Protein AF-A0A023E1F9-F1 (afdb_monomer_lite)

Organism: NCBI:txid1427503

Radius of gyration: 15.05 Å; chains: 1; bounding box: 33×36×38 Å

pLDDT: mean 86.37, std 12.39, range [47.62, 96.88]

Sequence (95 aa):
MGDDIAVCDFDDIGVPDGADKKWRGESTEKWLQKLLSEDKDACLLGQIVLGEILSCPSAKQIDKINFCLLDVSDFERIGRLKKRNTYGADQNMLN

Foldseek 3Di:
DDPFEAEEELCPVPDDPPRDPVNVLVSLLVVLVVCVVDPTHYDYDDDDDVVSNVPHPSNVVDPDDDDDDDDDDLVVVLVVCVVVVPPPSDPVVVD

Secondary structure (DSSP, 8-state):
--SSEEEEEGGGG-PPTT--HHHHHHHHHHHHHHHHHSSSEEEEESS--HHHHHHSGGGGG-S----------HHHHHHHHHHTT-TT-SGGGG-

Structure (mmCIF, N/CA/C/O backbone):
data_AF-A0A023E1F9-F1
#
_entry.id   AF-A0A023E1F9-F1
#
loop_
_atom_site.group_PDB
_atom_site.id
_atom_site.type_symbol
_atom_site.label_atom_id
_atom_site.label_alt_id
_atom_site.label_comp_id
_atom_site.label_asym_id
_atom_site.label_entity_id
_atom_site.label_seq_id
_atom_site.pdbx_PDB_ins_code
_atom_site.Cartn_x
_atom_site.Cartn_y
_atom_site.Cartn_z
_atom_site.occupancy
_atom_site.B_iso_or_equiv
_atom_site.auth_seq_id
_atom_site.auth_comp_id
_atom_site.auth_asym_id
_atom_site.auth_atom_id
_atom_site.pdbx_PDB_model_num
ATOM 1 N N . MET A 1 1 ? -13.607 -20.609 -0.319 1.00 47.62 1 MET A N 1
ATOM 2 C CA . MET A 1 1 ? -12.591 -19.677 0.213 1.00 47.62 1 MET A CA 1
ATOM 3 C C . MET A 1 1 ? -12.655 -18.430 -0.648 1.00 47.62 1 MET A C 1
ATOM 5 O O . MET A 1 1 ? -12.393 -18.570 -1.833 1.00 47.62 1 MET A O 1
ATOM 9 N N . GLY A 1 2 ? -13.004 -17.272 -0.075 1.00 52.12 2 GLY A N 1
ATOM 10 C CA . GLY A 1 2 ? -12.512 -15.989 -0.596 1.00 52.12 2 GLY A CA 1
ATOM 11 C C . GLY A 1 2 ? -13.489 -14.969 -1.194 1.00 52.12 2 GLY A C 1
ATOM 12 O O . GLY A 1 2 ? -13.029 -14.214 -2.036 1.00 52.12 2 GLY A O 1
ATOM 13 N N . ASP A 1 3 ? -14.758 -14.885 -0.779 1.00 57.66 3 ASP A N 1
ATOM 14 C CA . ASP A 1 3 ? -15.662 -13.8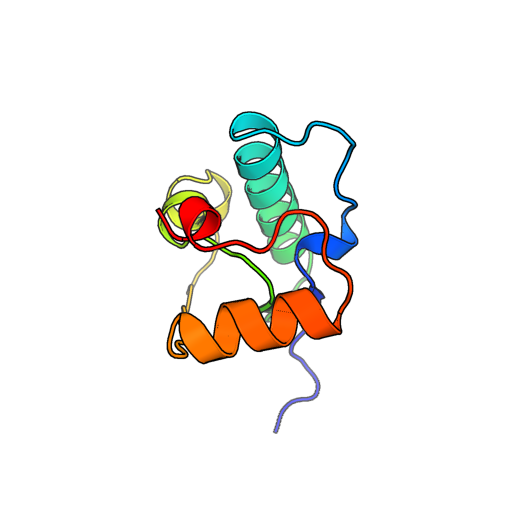15 -1.269 1.00 57.66 3 ASP A CA 1
ATOM 15 C C . ASP A 1 3 ? -15.611 -12.506 -0.448 1.00 57.66 3 ASP A C 1
ATOM 17 O O . ASP A 1 3 ? -16.311 -11.558 -0.785 1.00 57.66 3 ASP A O 1
ATOM 21 N N . ASP A 1 4 ? -14.781 -12.421 0.600 1.00 81.38 4 ASP A N 1
ATOM 22 C CA . ASP A 1 4 ? -14.854 -11.324 1.588 1.00 81.38 4 ASP A CA 1
ATOM 23 C C . ASP A 1 4 ? -13.579 -10.465 1.699 1.00 81.38 4 ASP A C 1
ATOM 25 O O . ASP A 1 4 ? -13.367 -9.773 2.689 1.00 81.38 4 ASP A O 1
ATOM 29 N N . ILE A 1 5 ? -12.696 -10.513 0.691 1.00 89.00 5 ILE A N 1
ATOM 30 C CA . ILE A 1 5 ? -11.502 -9.652 0.641 1.00 89.00 5 ILE A CA 1
ATOM 31 C C . ILE A 1 5 ? -11.695 -8.583 -0.430 1.00 89.00 5 ILE A C 1
ATOM 33 O O . ILE A 1 5 ? -11.818 -8.888 -1.618 1.00 89.00 5 ILE A O 1
ATOM 37 N N . ALA A 1 6 ? -11.667 -7.315 -0.026 1.00 91.31 6 ALA A N 1
ATOM 38 C CA . ALA A 1 6 ? -11.627 -6.195 -0.957 1.00 91.31 6 ALA A CA 1
ATOM 39 C C . ALA A 1 6 ? -10.280 -6.175 -1.688 1.00 91.31 6 ALA A C 1
ATOM 41 O O . ALA A 1 6 ? -9.236 -6.137 -1.045 1.00 91.31 6 ALA A O 1
ATOM 42 N N . VAL A 1 7 ? -10.277 -6.167 -3.019 1.00 92.88 7 VAL A N 1
ATOM 43 C CA . VAL A 1 7 ? -9.049 -5.975 -3.803 1.00 92.88 7 VAL A CA 1
ATOM 44 C C . VAL A 1 7 ? -9.056 -4.559 -4.359 1.00 92.88 7 VAL A C 1
ATOM 46 O O . VAL A 1 7 ? -10.016 -4.161 -5.018 1.00 92.88 7 VAL A O 1
ATOM 49 N N . CYS A 1 8 ? -8.009 -3.794 -4.070 1.00 92.69 8 CYS A N 1
ATOM 50 C CA . CYS A 1 8 ? -7.890 -2.390 -4.457 1.00 92.69 8 CYS A CA 1
ATOM 51 C C . CYS A 1 8 ? -6.563 -2.146 -5.175 1.00 92.69 8 CYS A C 1
ATOM 53 O O . CYS A 1 8 ? -5.538 -2.673 -4.741 1.00 92.69 8 CYS A O 1
ATOM 55 N N . ASP A 1 9 ? -6.562 -1.331 -6.229 1.00 92.12 9 ASP A N 1
ATOM 56 C CA . ASP A 1 9 ? -5.328 -0.813 -6.823 1.00 92.12 9 ASP A CA 1
ATOM 57 C C . ASP A 1 9 ? -4.981 0.518 -6.147 1.00 92.12 9 ASP A C 1
ATOM 59 O O . ASP A 1 9 ? -5.829 1.397 -6.025 1.00 92.12 9 ASP A O 1
ATOM 63 N N . PHE A 1 10 ? -3.742 0.682 -5.692 1.00 90.94 10 PHE A N 1
ATOM 64 C CA . PHE A 1 10 ? -3.259 1.906 -5.061 1.00 90.94 10 PHE A CA 1
ATOM 65 C C . PHE A 1 10 ? -3.476 3.130 -5.954 1.00 90.94 10 PHE A C 1
ATOM 67 O O . PHE A 1 10 ? -3.755 4.210 -5.434 1.00 90.94 10 PHE A O 1
ATOM 74 N N . ASP A 1 11 ? -3.401 2.972 -7.274 1.00 87.25 11 ASP A N 1
ATOM 75 C CA . ASP A 1 11 ? -3.570 4.075 -8.219 1.00 87.25 11 ASP A CA 1
ATOM 76 C C . ASP A 1 11 ? -5.052 4.470 -8.426 1.00 87.25 11 ASP A C 1
ATOM 78 O O . ASP A 1 11 ? -5.319 5.523 -9.012 1.00 87.25 11 ASP A O 1
ATOM 82 N N . ASP A 1 12 ? -6.028 3.716 -7.888 1.00 89.31 12 ASP A N 1
ATOM 83 C CA . ASP A 1 12 ? -7.472 4.002 -8.031 1.00 89.31 12 ASP A CA 1
ATOM 84 C C . ASP A 1 12 ? -7.903 5.332 -7.381 1.00 89.31 12 ASP A C 1
ATOM 86 O O . ASP A 1 12 ? -8.940 5.895 -7.737 1.00 89.31 12 ASP A O 1
ATOM 90 N N . ILE A 1 13 ? -7.123 5.875 -6.438 1.00 83.88 13 ILE A N 1
ATOM 91 C CA . ILE A 1 13 ? -7.367 7.215 -5.856 1.00 83.88 13 ILE A CA 1
ATOM 92 C C . ILE A 1 13 ? -6.974 8.361 -6.801 1.00 83.88 13 ILE A C 1
ATOM 94 O O . ILE A 1 13 ? -7.253 9.523 -6.497 1.00 83.88 13 ILE A O 1
ATOM 98 N N . GLY A 1 14 ? -6.344 8.038 -7.933 1.00 83.81 14 GLY A N 1
ATOM 99 C CA . GLY A 1 14 ? -5.848 8.982 -8.924 1.00 83.81 14 GLY A CA 1
ATOM 100 C C . GLY A 1 14 ? -4.474 9.544 -8.565 1.00 83.81 14 GLY A C 1
ATOM 101 O O . GLY A 1 14 ? -4.260 10.074 -7.475 1.00 83.81 14 GLY A O 1
ATOM 102 N N . VAL A 1 15 ? -3.546 9.473 -9.520 1.00 85.62 15 VAL A N 1
ATOM 103 C CA . VAL A 1 15 ? -2.201 10.052 -9.403 1.00 85.62 15 VAL A CA 1
ATOM 104 C C . VAL A 1 15 ? -2.191 11.425 -10.088 1.00 85.62 15 VAL A C 1
ATOM 106 O O . VAL A 1 15 ? -2.426 11.487 -11.295 1.00 85.62 15 VAL A O 1
ATOM 109 N N . PRO A 1 16 ? -1.958 12.533 -9.362 1.00 86.12 16 PRO A N 1
ATOM 110 C CA . PRO A 1 16 ? -1.901 13.861 -9.956 1.00 86.12 16 PRO A CA 1
ATOM 111 C C . PRO A 1 16 ? -0.593 14.081 -10.724 1.00 86.12 16 PRO A C 1
ATOM 113 O O . PRO A 1 16 ? 0.442 13.476 -10.424 1.00 86.12 16 PRO A O 1
ATOM 116 N N . ASP A 1 17 ? -0.617 15.024 -11.666 1.00 86.00 17 ASP A N 1
ATOM 117 C CA . ASP A 1 17 ? 0.601 15.509 -12.313 1.00 86.00 17 ASP A CA 1
ATOM 118 C C . ASP A 1 17 ? 1.568 16.084 -11.267 1.00 86.00 17 ASP A C 1
ATOM 120 O O . ASP A 1 17 ? 1.184 16.882 -10.410 1.00 86.00 17 ASP A O 1
ATOM 124 N N . GLY A 1 18 ? 2.839 15.680 -11.332 1.00 83.56 18 GLY A N 1
ATOM 125 C CA . GLY A 1 18 ? 3.855 16.129 -10.376 1.00 83.56 18 GLY A CA 1
ATOM 126 C C . GLY A 1 18 ? 3.737 15.507 -8.980 1.00 83.56 18 GLY A C 1
ATOM 127 O O . GLY A 1 18 ? 4.278 16.070 -8.030 1.00 83.56 18 GLY A O 1
ATOM 128 N N . ALA A 1 19 ? 3.055 14.363 -8.850 1.00 84.69 19 ALA A N 1
ATOM 129 C CA . ALA A 1 19 ? 3.014 13.570 -7.626 1.00 84.69 19 ALA A CA 1
ATOM 130 C C . ALA A 1 19 ? 4.410 13.407 -6.996 1.00 84.69 19 ALA A C 1
ATOM 132 O O . ALA A 1 19 ? 5.340 12.876 -7.610 1.00 84.69 19 ALA A O 1
ATOM 133 N N . ASP A 1 20 ? 4.547 13.858 -5.751 1.00 86.56 20 ASP A N 1
ATOM 134 C CA . ASP A 1 20 ? 5.798 13.850 -5.004 1.00 86.56 20 ASP A CA 1
ATOM 135 C C . ASP A 1 20 ? 5.743 12.881 -3.808 1.00 86.56 20 ASP A C 1
ATOM 137 O O . ASP A 1 20 ? 4.778 12.140 -3.591 1.00 86.56 20 ASP A O 1
ATOM 141 N N . LYS A 1 21 ? 6.813 12.870 -3.005 1.00 86.25 21 LYS A N 1
ATOM 142 C CA . LYS A 1 21 ? 6.892 12.030 -1.799 1.00 86.25 21 LYS A CA 1
ATOM 143 C C . LYS A 1 21 ? 5.832 12.400 -0.758 1.00 86.25 21 LYS A C 1
ATOM 145 O O . LYS A 1 21 ? 5.379 11.526 -0.023 1.00 86.25 21 LYS A O 1
ATOM 150 N N . LYS A 1 22 ? 5.445 13.677 -0.682 1.00 89.38 22 LYS A N 1
ATOM 151 C CA . LYS A 1 22 ? 4.442 14.148 0.273 1.00 89.38 22 LYS A CA 1
ATOM 152 C C . LYS A 1 22 ? 3.061 13.632 -0.119 1.00 89.38 22 LYS A C 1
ATOM 154 O O . LYS A 1 22 ? 2.398 13.014 0.710 1.00 89.38 22 LYS A O 1
ATOM 159 N N . TRP A 1 23 ? 2.676 13.810 -1.381 1.00 90.06 23 TRP A N 1
ATOM 160 C CA . TRP A 1 23 ? 1.439 13.263 -1.931 1.00 90.06 23 TRP A CA 1
ATOM 161 C C . TRP A 1 23 ? 1.366 11.752 -1.727 1.00 90.06 23 TRP A C 1
ATOM 163 O O . TRP A 1 23 ? 0.316 11.246 -1.341 1.00 90.06 23 TRP A O 1
ATOM 173 N N . ARG A 1 24 ? 2.477 11.033 -1.931 1.00 88.75 24 ARG A N 1
ATOM 174 C CA . ARG A 1 24 ? 2.518 9.581 -1.726 1.00 88.75 24 ARG A CA 1
ATOM 175 C C . ARG A 1 24 ? 2.188 9.203 -0.284 1.00 88.75 24 ARG A C 1
ATOM 177 O O . ARG A 1 24 ? 1.305 8.382 -0.073 1.00 88.75 24 ARG A O 1
ATOM 184 N N . GLY A 1 25 ? 2.821 9.845 0.698 1.00 91.38 25 GLY A N 1
ATOM 185 C CA . GLY A 1 25 ? 2.521 9.606 2.114 1.00 91.38 25 GLY A CA 1
ATOM 186 C C . GLY A 1 25 ? 1.070 9.939 2.488 1.00 91.38 25 GLY A C 1
ATOM 187 O O . GLY A 1 25 ? 0.405 9.151 3.159 1.00 91.38 25 GLY A O 1
ATOM 188 N N . GLU A 1 26 ? 0.548 11.073 2.011 1.00 92.62 26 GLU A N 1
ATOM 189 C CA . GLU A 1 26 ? -0.853 11.470 2.231 1.00 92.62 26 GLU A CA 1
ATOM 190 C C . GLU A 1 26 ? -1.843 10.492 1.583 1.00 92.62 26 GLU A C 1
ATOM 192 O O . GLU A 1 26 ? -2.896 10.194 2.143 1.00 92.62 26 GLU A O 1
ATOM 197 N N . SER A 1 27 ? -1.498 9.978 0.407 1.00 93.25 27 SER A N 1
ATOM 198 C CA . SER A 1 27 ? -2.282 8.999 -0.342 1.00 93.25 27 SER A CA 1
ATOM 199 C C . SER A 1 27 ? -2.312 7.640 0.344 1.00 93.25 27 SER A C 1
ATOM 201 O O . SER A 1 27 ? -3.378 7.038 0.462 1.00 93.25 27 SER A O 1
ATOM 203 N N . THR A 1 28 ? -1.172 7.195 0.874 1.00 94.81 28 THR A N 1
ATOM 204 C CA . THR A 1 28 ? -1.081 5.981 1.690 1.00 94.81 28 THR A CA 1
ATOM 205 C C . THR A 1 28 ? -1.972 6.084 2.928 1.00 94.81 28 THR A C 1
ATOM 207 O O . THR A 1 28 ? -2.765 5.180 3.177 1.00 94.81 28 THR A O 1
ATOM 210 N N . GLU A 1 29 ? -1.935 7.201 3.661 1.00 95.88 29 GLU A N 1
ATOM 211 C CA . GLU A 1 29 ? -2.812 7.407 4.825 1.00 95.88 29 GLU A CA 1
ATOM 212 C C . GLU A 1 29 ? -4.299 7.390 4.439 1.00 95.88 29 GLU A C 1
ATOM 214 O O . GLU A 1 29 ? -5.092 6.726 5.104 1.00 95.88 29 GLU A O 1
ATOM 219 N N . LYS A 1 30 ? -4.686 8.057 3.343 1.00 94.81 30 LYS A N 1
ATOM 220 C CA . LYS A 1 30 ? -6.074 8.028 2.845 1.00 94.81 30 LYS A CA 1
ATOM 221 C C . LYS A 1 30 ? -6.537 6.614 2.507 1.00 94.81 30 LYS A C 1
ATOM 223 O O . LYS A 1 30 ? -7.678 6.266 2.808 1.00 94.81 30 LYS A O 1
ATOM 228 N N . TRP A 1 31 ? -5.669 5.799 1.910 1.00 95.12 31 TRP A N 1
ATOM 229 C CA . TRP A 1 31 ? -5.970 4.392 1.665 1.00 95.12 31 TRP A CA 1
ATOM 230 C C . TRP A 1 31 ? -6.226 3.645 2.966 1.00 95.12 31 TRP A C 1
ATOM 232 O O . TRP A 1 31 ? -7.262 3.001 3.082 1.00 95.12 31 TRP A O 1
ATOM 242 N N . LEU A 1 32 ? -5.353 3.775 3.967 1.00 95.00 32 LEU A N 1
ATOM 243 C CA . LEU A 1 32 ? -5.551 3.088 5.247 1.00 95.00 32 LEU A CA 1
ATOM 244 C C . LEU A 1 32 ? -6.841 3.530 5.950 1.00 95.00 32 LEU A C 1
ATOM 246 O O . LEU A 1 32 ? -7.558 2.686 6.475 1.00 95.00 32 LEU A O 1
ATOM 250 N N . GLN A 1 33 ? -7.180 4.821 5.908 1.00 95.44 33 GLN A N 1
ATOM 251 C CA . GLN A 1 33 ? -8.449 5.331 6.441 1.00 95.44 33 GLN A CA 1
ATOM 252 C C . GLN A 1 33 ? -9.660 4.727 5.727 1.00 95.44 33 GLN A C 1
ATOM 254 O O . GLN A 1 33 ? -10.629 4.341 6.379 1.00 95.44 33 GLN A O 1
ATOM 259 N N . LYS A 1 34 ? -9.604 4.615 4.395 1.00 93.25 34 LYS A N 1
ATOM 260 C CA . LYS A 1 34 ? -10.654 3.960 3.611 1.00 93.25 34 LYS A CA 1
ATOM 261 C C . LYS A 1 34 ? -10.786 2.488 3.998 1.00 93.25 34 LYS A C 1
ATOM 263 O O . LYS A 1 34 ? -11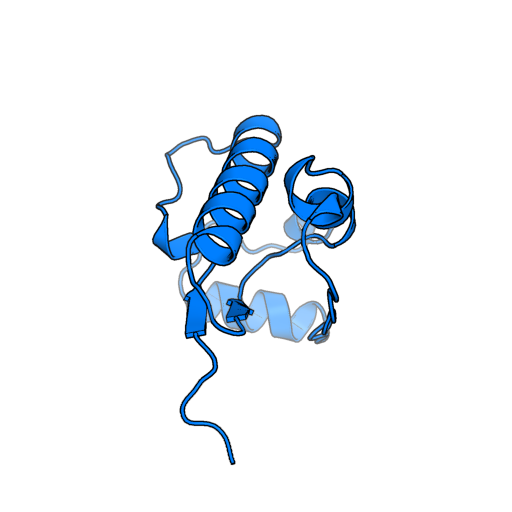.894 2.051 4.279 1.00 93.25 34 LYS A O 1
ATOM 268 N N . LEU A 1 35 ? -9.676 1.753 4.075 1.00 92.81 35 LEU A N 1
ATOM 269 C CA . LEU A 1 35 ? -9.698 0.335 4.442 1.00 92.81 35 LEU A CA 1
ATOM 270 C C . LEU A 1 35 ? -10.241 0.119 5.860 1.00 92.81 35 LEU A C 1
ATOM 272 O O . LEU A 1 35 ? -11.026 -0.791 6.062 1.00 92.81 35 LEU A O 1
ATOM 276 N N . LEU A 1 36 ? -9.904 0.990 6.816 1.00 93.69 36 LEU A N 1
ATOM 277 C CA . LEU A 1 36 ? -10.464 0.950 8.175 1.00 93.69 36 LEU A CA 1
ATOM 278 C C . LEU A 1 36 ? -11.955 1.306 8.238 1.00 93.69 36 LEU A C 1
ATOM 280 O O . LEU A 1 36 ? -12.632 0.929 9.190 1.00 93.69 36 LEU A O 1
ATOM 284 N N . SER A 1 37 ? -12.465 2.073 7.270 1.00 93.06 37 SER A N 1
ATOM 285 C CA . SER A 1 37 ? -13.895 2.391 7.192 1.00 93.06 37 SER A CA 1
ATOM 286 C C . SER A 1 37 ? -14.733 1.235 6.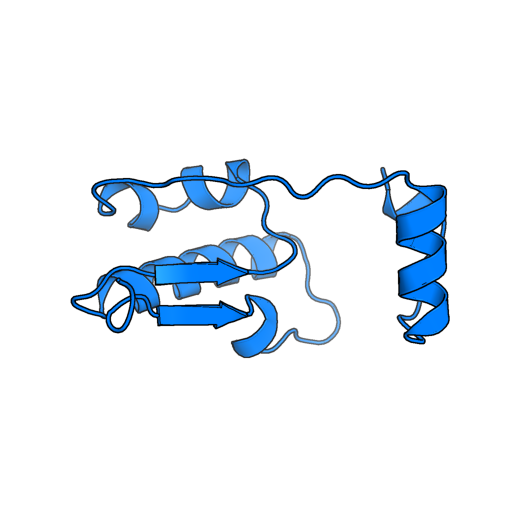641 1.00 93.06 37 SER A C 1
ATOM 288 O O . SER A 1 37 ? -15.957 1.246 6.773 1.00 93.06 37 SER A O 1
ATOM 290 N N . GLU A 1 38 ? -14.082 0.250 6.023 1.00 89.38 38 GLU A N 1
ATOM 291 C CA . GLU A 1 38 ? -14.706 -0.960 5.508 1.00 89.38 38 GLU A CA 1
ATOM 292 C C . GLU A 1 38 ? -14.572 -2.070 6.568 1.00 89.38 38 GLU A C 1
ATOM 294 O O . GLU A 1 38 ? -13.475 -2.393 7.007 1.00 89.38 38 GLU A O 1
ATOM 299 N N . ASP A 1 39 ? -15.687 -2.669 6.995 1.00 87.12 39 ASP A N 1
ATOM 300 C CA . ASP A 1 39 ? -15.699 -3.772 7.976 1.00 87.12 39 ASP A CA 1
ATOM 301 C C . ASP A 1 39 ? -15.384 -5.121 7.301 1.00 87.12 39 ASP A C 1
ATOM 303 O O . ASP A 1 39 ? -16.187 -6.052 7.322 1.00 87.12 39 ASP A O 1
ATOM 307 N N . LYS A 1 40 ? -14.257 -5.187 6.582 1.00 90.75 40 LYS A N 1
ATOM 308 C CA . LYS A 1 40 ? -13.790 -6.386 5.868 1.00 90.75 40 LYS A CA 1
ATOM 309 C C . LYS A 1 40 ? -12.283 -6.363 5.637 1.00 90.75 40 LYS A C 1
ATOM 311 O O . LYS A 1 40 ? -11.652 -5.307 5.595 1.00 90.75 40 LYS A O 1
ATOM 316 N N . ASP A 1 41 ? -11.724 -7.543 5.398 1.00 93.44 41 ASP A N 1
ATOM 317 C CA . ASP A 1 41 ? -10.328 -7.682 5.002 1.00 93.44 41 ASP A CA 1
ATOM 318 C C . ASP A 1 41 ? -10.076 -7.058 3.619 1.00 93.44 41 ASP A C 1
ATOM 320 O O . ASP A 1 41 ? -10.936 -7.061 2.732 1.00 93.44 41 ASP A O 1
ATOM 324 N N . ALA A 1 42 ? -8.862 -6.547 3.406 1.00 93.50 42 ALA A N 1
ATOM 325 C CA . ALA A 1 42 ? -8.482 -5.921 2.146 1.00 93.50 42 ALA A CA 1
ATO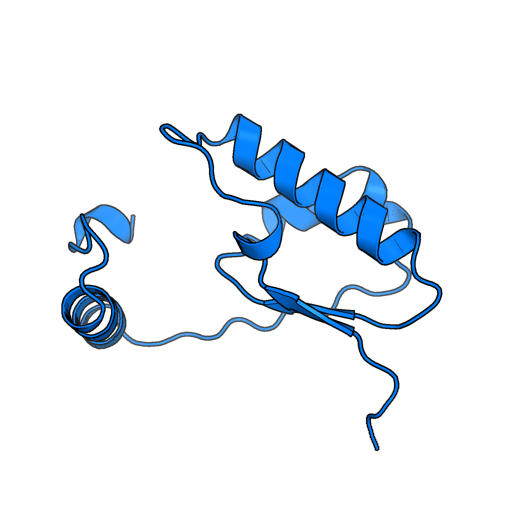M 326 C C . ALA A 1 42 ? -7.062 -6.273 1.691 1.00 93.50 42 ALA A C 1
ATOM 328 O O . ALA A 1 42 ? -6.136 -6.447 2.484 1.00 93.50 42 ALA A O 1
ATOM 329 N N . CYS A 1 43 ? -6.891 -6.326 0.373 1.00 94.44 43 CYS A N 1
ATOM 330 C CA . CYS A 1 43 ? -5.631 -6.475 -0.331 1.00 94.44 43 CYS A CA 1
ATOM 331 C C . CYS A 1 43 ? -5.405 -5.235 -1.202 1.00 94.44 43 CYS A C 1
ATOM 333 O O . CYS A 1 43 ? -6.071 -5.044 -2.221 1.00 94.44 43 CYS A O 1
ATOM 335 N N . LEU A 1 44 ? -4.459 -4.394 -0.786 1.00 94.50 44 LEU A N 1
ATOM 336 C CA . LEU A 1 44 ? -4.021 -3.234 -1.553 1.00 94.50 44 LEU A CA 1
ATOM 337 C C . LEU A 1 44 ? -2.852 -3.642 -2.455 1.00 94.50 44 LEU A C 1
ATOM 339 O O . LEU A 1 44 ? -1.820 -4.114 -1.974 1.00 94.50 44 LEU A O 1
ATOM 343 N N . LEU A 1 45 ? -3.030 -3.478 -3.760 1.00 94.00 45 LEU A N 1
ATOM 344 C CA . LEU A 1 45 ? -2.067 -3.817 -4.803 1.00 94.00 45 LEU A CA 1
ATOM 345 C C . LEU A 1 45 ? -1.446 -2.541 -5.366 1.00 94.00 45 LEU A C 1
ATOM 347 O O . LEU A 1 45 ? -2.107 -1.516 -5.438 1.00 94.00 45 LEU A O 1
ATOM 351 N N . GLY A 1 46 ? -0.188 -2.595 -5.798 1.00 89.88 46 GLY A N 1
ATOM 352 C CA . GLY A 1 46 ? 0.460 -1.465 -6.467 1.00 89.88 46 GLY A CA 1
ATOM 353 C C . GLY A 1 46 ? 1.907 -1.269 -6.040 1.00 89.88 46 GLY A C 1
ATOM 354 O O . GLY A 1 46 ? 2.517 -2.134 -5.407 1.00 89.88 46 GLY A O 1
ATOM 355 N N . GLN A 1 47 ? 2.471 -0.114 -6.396 1.00 85.25 47 GLN A N 1
ATOM 356 C CA . GLN A 1 47 ? 3.825 0.273 -5.989 1.00 85.25 47 GLN A CA 1
ATOM 357 C C . GLN A 1 47 ? 3.827 0.802 -4.552 1.00 85.25 47 GLN A C 1
ATOM 359 O O . GLN A 1 47 ? 3.918 2.003 -4.311 1.00 85.25 47 GLN A O 1
ATOM 364 N N . ILE A 1 48 ? 3.714 -0.116 -3.596 1.00 88.12 48 ILE A N 1
ATOM 365 C CA . ILE A 1 48 ? 3.578 0.200 -2.174 1.00 88.12 48 ILE A CA 1
ATOM 366 C C . ILE A 1 48 ? 4.920 0.022 -1.470 1.00 88.12 48 ILE A C 1
ATOM 368 O O . ILE A 1 48 ? 5.595 -0.998 -1.619 1.00 88.12 48 ILE A O 1
ATOM 372 N N . VAL A 1 49 ? 5.280 0.997 -0.640 1.00 89.25 49 VAL A N 1
ATOM 373 C CA . VAL A 1 49 ? 6.454 0.925 0.230 1.00 89.25 49 VAL A CA 1
ATOM 374 C C . VAL A 1 49 ? 5.992 0.594 1.646 1.00 89.25 49 VAL A C 1
ATOM 376 O O . VAL A 1 49 ? 5.317 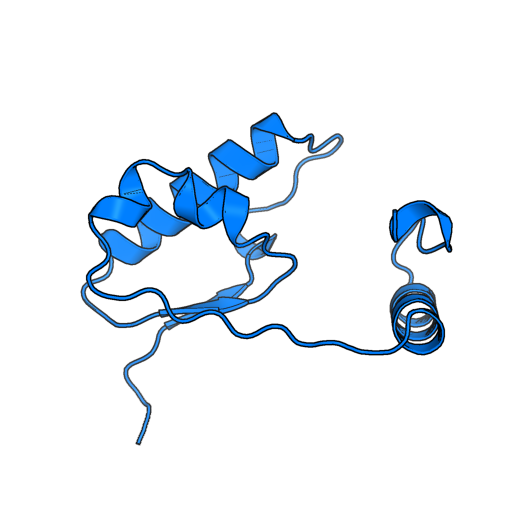1.395 2.290 1.00 89.25 49 VAL A O 1
ATOM 379 N N . LEU A 1 50 ? 6.384 -0.573 2.171 1.00 92.31 50 LEU A N 1
ATOM 380 C CA . LEU A 1 50 ? 5.980 -1.006 3.517 1.00 92.31 50 LEU A CA 1
ATOM 381 C C . LEU A 1 50 ? 6.342 0.024 4.601 1.00 92.31 50 LEU A C 1
ATOM 383 O O . LEU A 1 50 ? 5.564 0.252 5.520 1.00 92.31 50 LEU A O 1
ATOM 387 N N . GLY A 1 51 ? 7.498 0.683 4.482 1.00 92.62 51 GLY A N 1
ATOM 388 C CA . GLY A 1 51 ? 7.904 1.734 5.419 1.00 92.62 51 GLY A CA 1
ATOM 389 C C . GLY A 1 51 ? 6.936 2.923 5.465 1.00 92.62 51 GLY A C 1
ATOM 390 O O . GLY A 1 51 ? 6.697 3.465 6.540 1.00 92.62 51 GLY A O 1
ATOM 391 N N . GLU A 1 52 ? 6.336 3.292 4.329 1.00 93.12 52 GLU A N 1
ATOM 392 C CA . GLU A 1 52 ? 5.335 4.363 4.263 1.00 93.12 52 GLU A CA 1
ATOM 393 C C . GLU A 1 52 ? 4.046 3.925 4.965 1.00 93.12 52 GLU A C 1
ATOM 395 O O . GLU A 1 52 ? 3.550 4.658 5.818 1.00 93.12 52 GLU A O 1
ATOM 400 N N . ILE A 1 53 ? 3.581 2.694 4.712 1.00 95.19 53 ILE A N 1
ATOM 401 C CA . ILE A 1 53 ? 2.422 2.098 5.399 1.00 95.19 53 ILE A CA 1
ATOM 402 C C . ILE A 1 53 ? 2.628 2.136 6.913 1.00 95.19 53 ILE A C 1
ATOM 404 O O . ILE A 1 53 ? 1.788 2.650 7.639 1.00 95.19 53 ILE A O 1
ATOM 408 N N . LEU A 1 54 ? 3.763 1.639 7.406 1.00 95.38 54 LEU A N 1
ATOM 409 C CA . LEU A 1 54 ? 4.026 1.560 8.847 1.00 95.38 54 LEU A CA 1
ATOM 410 C C . LEU A 1 54 ? 4.210 2.934 9.509 1.00 95.38 54 LEU A C 1
ATOM 412 O O . LEU A 1 54 ? 4.039 3.054 10.722 1.00 95.38 54 LEU A O 1
ATOM 416 N N . SER A 1 55 ? 4.552 3.969 8.738 1.00 94.69 55 SER A N 1
ATOM 417 C CA . SER A 1 55 ? 4.648 5.345 9.240 1.00 94.69 55 SER A CA 1
ATOM 418 C C . SER A 1 55 ? 3.295 6.049 9.383 1.00 94.69 55 SER A C 1
ATOM 420 O O . SER A 1 55 ? 3.199 7.047 10.101 1.00 94.69 55 SER A O 1
ATOM 422 N N . CYS A 1 56 ? 2.250 5.536 8.731 1.00 96.25 56 CYS A N 1
ATOM 423 C CA . CYS A 1 56 ? 0.923 6.133 8.746 1.00 96.25 56 CYS A CA 1
ATOM 424 C C . CYS A 1 56 ? 0.257 5.991 10.128 1.00 96.25 56 CYS A C 1
ATOM 426 O O . CYS A 1 56 ? 0.250 4.899 10.705 1.00 96.25 56 CYS A O 1
ATOM 428 N N . PRO A 1 57 ? -0.360 7.058 10.671 1.00 96.19 57 PRO A N 1
ATOM 429 C CA . PRO A 1 57 ? -1.127 6.981 11.913 1.00 96.19 57 PRO A CA 1
ATOM 430 C C . PRO A 1 57 ? -2.190 5.876 11.910 1.00 96.19 57 PRO A C 1
ATOM 432 O O . PRO A 1 57 ? -2.337 5.173 12.913 1.00 96.19 57 PRO A O 1
ATOM 435 N N . SER A 1 58 ? -2.887 5.689 10.784 1.00 96.88 58 SER A N 1
ATOM 436 C CA . SER A 1 58 ? -3.949 4.687 10.650 1.00 96.88 58 SER A CA 1
ATOM 437 C C . SER A 1 58 ? -3.443 3.244 10.695 1.00 96.88 58 SER A C 1
ATOM 439 O O . SER A 1 58 ? -4.172 2.362 11.138 1.00 96.88 58 SER A O 1
ATOM 441 N N . ALA A 1 59 ? -2.173 2.980 10.367 1.00 96.44 59 ALA A N 1
ATOM 442 C CA . ALA A 1 59 ? -1.616 1.625 10.427 1.00 96.44 59 ALA A CA 1
ATOM 443 C C . ALA A 1 59 ? -1.658 1.014 11.835 1.00 96.44 59 ALA A C 1
ATOM 445 O O . ALA A 1 59 ? -1.753 -0.200 11.975 1.00 96.44 59 ALA A O 1
ATOM 446 N N . LYS A 1 60 ? -1.644 1.846 12.885 1.00 95.44 60 LYS A N 1
ATOM 447 C CA . LYS A 1 60 ? -1.726 1.401 14.287 1.00 95.44 60 LYS A CA 1
ATOM 448 C C . LYS A 1 60 ? -3.092 0.830 14.675 1.00 95.44 60 LYS A C 1
ATOM 450 O O . LYS A 1 60 ? -3.204 0.227 15.736 1.00 95.44 60 LYS A O 1
ATOM 455 N N . GLN A 1 61 ? -4.120 1.086 13.869 1.00 96.12 61 GLN A N 1
ATOM 456 C CA . GLN A 1 61 ? -5.492 0.629 14.099 1.00 96.12 61 GLN A CA 1
ATOM 457 C C . GLN A 1 61 ? -5.803 -0.659 13.328 1.00 96.12 61 GLN A C 1
ATOM 459 O O . GLN A 1 61 ? -6.833 -1.279 13.569 1.00 96.12 61 GLN A O 1
ATOM 464 N N . ILE A 1 62 ? -4.924 -1.063 12.407 1.00 94.25 62 ILE A N 1
ATOM 465 C CA . ILE A 1 62 ? -5.071 -2.297 11.640 1.00 94.25 62 ILE A CA 1
ATOM 466 C C . ILE A 1 62 ? -4.556 -3.449 12.502 1.00 94.25 62 ILE A C 1
ATOM 468 O O . ILE A 1 62 ? -3.386 -3.459 12.880 1.00 94.25 62 ILE A O 1
ATOM 472 N N . ASP A 1 63 ? -5.421 -4.425 12.785 1.00 93.56 63 ASP A N 1
ATOM 473 C CA . ASP A 1 63 ? -5.089 -5.591 13.618 1.00 93.56 63 ASP A CA 1
ATOM 474 C C . ASP A 1 63 ? -3.876 -6.360 13.072 1.00 93.56 63 ASP A C 1
ATOM 476 O O . ASP A 1 63 ? -2.947 -6.710 13.805 1.00 93.56 63 ASP A O 1
ATOM 480 N N . LYS A 1 64 ? -3.843 -6.570 11.750 1.00 94.31 64 LYS A N 1
ATOM 481 C CA . LYS A 1 64 ? -2.765 -7.297 11.086 1.00 94.31 64 LYS A CA 1
ATOM 482 C C . LYS A 1 64 ? -2.469 -6.768 9.690 1.00 94.31 64 LYS A C 1
ATOM 484 O O . LYS A 1 64 ? -3.327 -6.761 8.814 1.00 94.31 64 LYS A O 1
ATOM 489 N N . ILE A 1 65 ? -1.204 -6.431 9.451 1.00 94.81 65 ILE A N 1
ATOM 490 C CA . ILE A 1 65 ? -0.686 -6.089 8.123 1.00 94.81 65 ILE A CA 1
ATOM 491 C C . ILE A 1 65 ? 0.189 -7.246 7.636 1.00 94.81 65 ILE A C 1
ATOM 493 O O . ILE A 1 65 ? 1.237 -7.530 8.215 1.00 94.81 65 ILE A O 1
ATOM 497 N N . ASN A 1 66 ? -0.231 -7.909 6.559 1.00 95.19 66 ASN A N 1
ATOM 498 C CA . ASN A 1 66 ? 0.613 -8.850 5.822 1.00 95.19 66 ASN A CA 1
ATOM 499 C C . ASN A 1 66 ? 1.170 -8.136 4.587 1.00 95.19 66 ASN A C 1
ATOM 501 O O . ASN A 1 66 ? 0.424 -7.466 3.878 1.00 95.19 66 ASN A O 1
ATOM 505 N N . PHE A 1 67 ? 2.464 -8.297 4.314 1.00 94.50 67 PHE A N 1
ATOM 506 C CA . PHE A 1 67 ? 3.114 -7.673 3.165 1.00 94.50 67 PHE A CA 1
ATOM 507 C C . PHE A 1 67 ? 3.689 -8.739 2.234 1.00 94.50 67 PHE A C 1
ATOM 509 O O . PHE A 1 67 ? 4.423 -9.624 2.675 1.00 94.50 67 PHE A O 1
ATOM 516 N N . CYS A 1 68 ? 3.355 -8.648 0.947 1.00 94.12 68 CYS A N 1
ATOM 517 C CA . CYS A 1 68 ? 3.869 -9.529 -0.093 1.00 94.12 68 CYS A CA 1
ATOM 518 C C . CYS A 1 68 ? 4.683 -8.701 -1.087 1.00 94.12 68 CYS A C 1
ATOM 520 O O . CYS A 1 68 ? 4.144 -7.820 -1.754 1.00 94.12 68 CYS A O 1
ATOM 522 N N . LEU A 1 69 ? 5.982 -8.988 -1.178 1.00 91.88 69 LEU A N 1
ATOM 523 C CA . LEU A 1 69 ? 6.851 -8.395 -2.186 1.00 91.88 69 LEU A CA 1
ATOM 524 C C . LEU A 1 69 ? 6.863 -9.292 -3.426 1.00 91.88 69 LEU A C 1
ATOM 526 O O . LEU A 1 69 ? 7.298 -10.441 -3.359 1.00 91.88 69 LEU A O 1
ATOM 530 N N . LEU A 1 70 ? 6.410 -8.750 -4.554 1.00 90.94 70 LEU A N 1
ATOM 531 C CA . LEU A 1 70 ? 6.569 -9.380 -5.859 1.00 90.94 70 LEU A CA 1
ATOM 532 C C . LEU A 1 70 ? 7.857 -8.867 -6.493 1.00 90.94 70 LEU A C 1
ATOM 534 O O . LEU A 1 70 ? 7.911 -7.732 -6.965 1.00 90.94 70 LEU A O 1
ATOM 538 N N . ASP A 1 71 ? 8.883 -9.712 -6.488 1.00 89.94 71 ASP A N 1
ATOM 539 C CA . ASP A 1 71 ? 10.178 -9.391 -7.072 1.00 89.94 71 ASP A CA 1
ATOM 540 C C . ASP A 1 71 ? 10.354 -10.036 -8.451 1.00 89.94 71 ASP A C 1
ATOM 542 O O . ASP A 1 71 ? 9.925 -11.164 -8.714 1.00 89.94 71 ASP A O 1
ATOM 546 N N . VAL A 1 72 ? 10.983 -9.293 -9.352 1.00 92.50 72 VAL A N 1
ATOM 547 C CA . VAL A 1 72 ? 11.382 -9.752 -10.678 1.00 92.50 72 VAL A CA 1
ATOM 548 C C . VAL A 1 72 ? 12.652 -9.008 -11.055 1.00 92.50 72 VAL A C 1
ATOM 550 O O . VAL A 1 72 ? 12.813 -7.846 -10.693 1.00 92.50 72 VAL A O 1
ATOM 553 N N . SER A 1 73 ? 13.529 -9.646 -11.833 1.00 93.38 73 SER A N 1
ATOM 554 C CA . SER A 1 73 ? 14.748 -8.983 -12.296 1.00 93.38 73 SER A CA 1
ATOM 555 C C . SER A 1 73 ? 14.448 -7.619 -12.927 1.00 93.38 73 SER A C 1
ATOM 557 O O . SER A 1 73 ? 13.484 -7.468 -13.686 1.00 93.38 73 SER A O 1
ATOM 559 N N . ASP A 1 74 ? 15.324 -6.654 -12.677 1.00 88.56 74 ASP A N 1
ATOM 560 C CA . ASP A 1 74 ? 15.239 -5.301 -13.227 1.00 88.56 74 ASP A CA 1
ATOM 561 C C . ASP A 1 74 ? 15.065 -5.282 -14.746 1.00 88.56 74 ASP A C 1
ATOM 563 O O . ASP A 1 74 ? 14.295 -4.489 -15.288 1.00 88.56 74 ASP A O 1
ATOM 567 N N . PHE A 1 75 ? 15.738 -6.207 -15.435 1.00 90.19 75 PHE A N 1
ATOM 568 C CA . PHE A 1 75 ? 15.621 -6.377 -16.877 1.00 90.19 75 PHE A CA 1
ATOM 569 C C . PHE A 1 75 ? 14.177 -6.676 -17.304 1.00 90.19 75 PHE A C 1
ATOM 571 O O . PHE A 1 75 ? 13.629 -6.005 -18.181 1.00 90.19 75 PHE A O 1
ATOM 578 N N . GLU A 1 76 ? 13.533 -7.640 -16.646 1.00 93.25 76 GLU A N 1
ATOM 579 C CA . GLU A 1 76 ? 12.135 -7.994 -16.894 1.00 93.25 76 GLU A CA 1
ATOM 580 C C . GLU A 1 76 ? 11.182 -6.868 -16.488 1.00 93.25 76 GLU A C 1
ATOM 582 O O . GLU A 1 76 ? 10.245 -6.556 -17.229 1.00 93.25 76 GLU A O 1
ATOM 587 N N . ARG A 1 77 ? 11.425 -6.215 -15.345 1.00 88.75 77 ARG A N 1
ATOM 588 C CA . ARG A 1 77 ? 10.616 -5.084 -14.871 1.00 88.75 77 ARG A CA 1
ATOM 589 C C . ARG A 1 77 ? 10.623 -3.941 -15.884 1.00 88.75 77 ARG A C 1
ATOM 591 O O . ARG A 1 77 ? 9.558 -3.528 -16.344 1.00 88.75 77 ARG A O 1
ATOM 598 N N . ILE A 1 78 ? 11.806 -3.473 -16.285 1.00 86.94 78 ILE A N 1
ATOM 599 C CA . ILE A 1 78 ? 11.971 -2.420 -17.297 1.00 86.94 78 ILE A CA 1
ATOM 600 C C . ILE A 1 78 ? 11.360 -2.864 -18.628 1.00 86.94 78 ILE A C 1
ATOM 602 O O . ILE A 1 78 ? 10.648 -2.091 -19.270 1.00 86.94 78 ILE A O 1
ATOM 606 N N . GLY A 1 79 ? 11.603 -4.110 -19.043 1.00 90.50 79 GLY A N 1
ATOM 607 C CA . GLY A 1 79 ? 11.050 -4.666 -20.275 1.00 90.50 79 GLY A CA 1
ATOM 608 C C . GLY A 1 79 ? 9.520 -4.611 -20.313 1.00 90.50 79 GLY A C 1
ATOM 609 O O . GLY A 1 79 ? 8.938 -4.202 -21.321 1.00 90.50 79 GLY A O 1
ATOM 610 N N . ARG A 1 80 ? 8.854 -4.963 -19.207 1.00 90.69 80 ARG A N 1
ATOM 611 C CA . ARG A 1 80 ? 7.389 -4.898 -19.073 1.00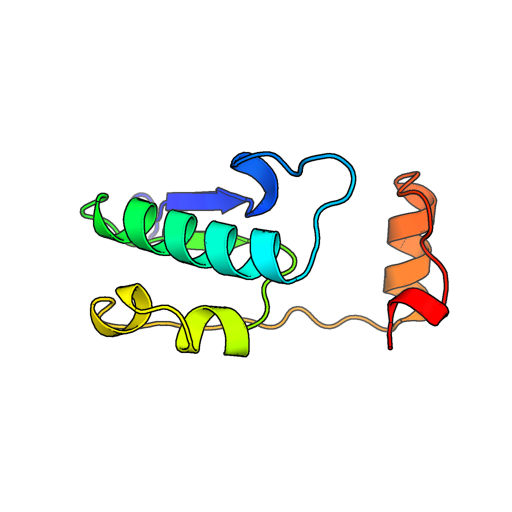 90.69 80 ARG A CA 1
ATOM 612 C C . ARG A 1 80 ? 6.871 -3.459 -19.060 1.00 90.69 80 ARG A C 1
ATOM 614 O O . ARG A 1 80 ? 5.895 -3.175 -19.751 1.00 90.69 80 ARG A O 1
ATOM 621 N N . LEU A 1 81 ? 7.533 -2.550 -18.343 1.00 86.38 81 LEU A N 1
ATOM 622 C CA . LEU A 1 81 ? 7.140 -1.135 -18.285 1.00 86.38 81 LEU A CA 1
ATOM 623 C C . LEU A 1 81 ? 7.250 -0.447 -19.654 1.00 86.38 81 LEU A C 1
ATOM 625 O O . LEU A 1 81 ? 6.322 0.247 -20.072 1.00 86.38 81 LEU A O 1
ATOM 629 N N . LYS A 1 82 ? 8.327 -0.717 -20.403 1.00 86.06 82 LYS A N 1
ATOM 630 C CA . LYS A 1 82 ? 8.496 -0.224 -21.780 1.00 86.06 82 LYS A CA 1
ATOM 631 C C . LYS A 1 82 ? 7.387 -0.721 -22.706 1.00 86.06 82 LYS A C 1
ATOM 633 O O . LYS A 1 82 ? 6.838 0.066 -23.468 1.00 86.06 82 LYS A O 1
ATOM 638 N N . LYS A 1 83 ? 7.005 -2.002 -22.614 1.00 88.81 83 LYS A N 1
ATOM 639 C CA . LYS A 1 83 ? 5.901 -2.573 -23.412 1.00 88.81 83 LYS A CA 1
ATOM 640 C C . LYS A 1 83 ? 4.543 -1.925 -23.120 1.00 88.81 83 LYS A C 1
ATOM 642 O O . LYS A 1 83 ? 3.704 -1.875 -24.012 1.00 88.81 83 LYS A O 1
ATOM 647 N N . ARG A 1 84 ? 4.323 -1.432 -21.897 1.00 82.19 84 ARG A N 1
ATOM 648 C CA . ARG A 1 84 ? 3.082 -0.754 -21.480 1.00 82.19 84 ARG A CA 1
ATOM 649 C C . ARG A 1 84 ? 3.057 0.740 -21.854 1.00 82.19 84 ARG A C 1
ATOM 651 O O . ARG A 1 84 ? 2.099 1.421 -21.508 1.00 82.19 84 ARG A O 1
ATOM 658 N N . ASN A 1 85 ? 4.076 1.260 -22.550 1.00 76.56 85 ASN A N 1
ATOM 659 C CA . ASN A 1 85 ? 4.262 2.696 -22.810 1.00 76.56 85 ASN A CA 1
ATOM 660 C C . ASN A 1 85 ? 4.263 3.551 -21.530 1.00 76.56 85 ASN A C 1
ATOM 662 O O . ASN A 1 85 ? 3.854 4.712 -21.540 1.00 76.56 85 ASN A O 1
ATOM 666 N N . THR A 1 86 ? 4.733 2.995 -20.412 1.00 71.19 86 THR A N 1
ATOM 667 C CA . THR A 1 86 ? 4.936 3.785 -19.198 1.00 71.19 86 THR A CA 1
ATOM 668 C C . THR A 1 86 ? 6.123 4.724 -19.427 1.00 71.19 86 THR A C 1
ATOM 670 O O . THR A 1 86 ? 7.263 4.273 -19.567 1.00 71.19 86 THR A O 1
ATOM 673 N N . TYR A 1 87 ? 5.851 6.029 -19.527 1.00 55.94 87 TYR A N 1
ATOM 674 C CA . TYR A 1 87 ? 6.871 7.053 -19.764 1.00 55.94 87 TYR A CA 1
ATOM 675 C C . TYR A 1 87 ? 7.942 7.030 -18.663 1.00 55.94 87 TYR A C 1
ATOM 677 O O . TYR A 1 87 ? 7.626 6.957 -17.478 1.00 55.94 87 TYR A O 1
ATOM 685 N N . GLY A 1 88 ? 9.214 7.103 -19.067 1.00 57.81 88 GLY A N 1
ATOM 686 C CA . GLY A 1 88 ? 10.358 7.209 -18.156 1.00 57.81 88 GLY A CA 1
ATOM 687 C C . GLY A 1 88 ? 10.946 5.889 -17.646 1.00 57.81 88 GLY A C 1
ATOM 688 O O . GLY A 1 88 ? 11.904 5.938 -16.889 1.00 57.81 88 GLY A O 1
ATOM 689 N N . ALA A 1 89 ? 10.436 4.721 -18.060 1.00 59.72 89 ALA A N 1
ATOM 690 C CA . ALA A 1 89 ? 10.936 3.420 -17.602 1.00 59.72 89 ALA A CA 1
ATOM 691 C C . ALA A 1 89 ? 12.365 3.105 -18.097 1.00 59.72 89 ALA A C 1
ATOM 693 O O . ALA A 1 89 ? 12.574 2.398 -19.092 1.00 59.72 89 ALA A O 1
ATOM 694 N N . ASP A 1 90 ? 13.358 3.621 -17.383 1.00 61.66 90 ASP A N 1
ATOM 695 C CA . ASP A 1 90 ? 14.775 3.333 -17.562 1.00 61.66 90 ASP A CA 1
ATOM 696 C C . ASP A 1 90 ? 15.435 2.892 -16.246 1.00 61.66 90 ASP A C 1
ATOM 698 O O . ASP A 1 90 ? 14.806 2.837 -15.190 1.00 61.66 90 ASP A O 1
ATOM 702 N N . GLN A 1 91 ? 16.707 2.502 -16.329 1.00 57.28 91 GLN A N 1
ATOM 703 C CA . GLN A 1 91 ? 17.453 1.931 -15.207 1.00 57.28 91 GLN A CA 1
ATOM 704 C C . GLN A 1 91 ? 17.610 2.904 -14.025 1.00 57.28 91 GLN A C 1
ATOM 706 O O . GLN A 1 91 ? 17.809 2.458 -12.899 1.00 57.28 91 GLN A O 1
ATOM 711 N N . ASN A 1 92 ? 17.467 4.214 -14.251 1.00 58.78 92 ASN A N 1
ATOM 712 C CA . ASN A 1 92 ? 17.550 5.230 -13.204 1.00 58.78 92 ASN A CA 1
ATOM 713 C C . ASN A 1 92 ? 16.287 5.286 -12.331 1.00 58.78 92 ASN A C 1
ATOM 715 O O . ASN A 1 92 ? 16.329 5.893 -11.269 1.00 58.78 92 ASN A O 1
ATOM 719 N N . MET A 1 93 ? 15.184 4.643 -12.738 1.00 60.28 93 MET A N 1
ATOM 720 C CA . MET A 1 93 ? 13.967 4.516 -11.920 1.00 60.28 93 MET A CA 1
ATOM 721 C C . MET A 1 93 ? 14.045 3.419 -10.845 1.00 60.28 93 MET A C 1
ATOM 723 O O . MET A 1 93 ? 13.101 3.255 -10.072 1.00 60.28 93 MET A O 1
ATOM 727 N N . LEU A 1 94 ? 15.118 2.627 -10.825 1.00 55.62 94 LEU A N 1
ATOM 728 C CA . LEU A 1 94 ? 15.284 1.500 -9.902 1.00 55.62 94 LEU A CA 1
ATOM 729 C C . LEU A 1 94 ? 16.075 1.854 -8.634 1.00 55.62 94 LEU A C 1
ATOM 731 O O . LEU A 1 94 ? 16.157 1.016 -7.738 1.00 55.62 94 LEU A O 1
ATOM 735 N N . ASN A 1 95 ? 16.631 3.069 -8.563 1.00 48.53 95 ASN A N 1
ATOM 736 C CA . ASN A 1 95 ? 17.465 3.558 -7.462 1.00 48.53 95 ASN A CA 1
ATOM 737 C C . ASN A 1 95 ? 16.746 4.608 -6.610 1.00 48.53 95 ASN A C 1
ATOM 739 O O . ASN A 1 95 ? 16.066 5.483 -7.192 1.00 48.53 95 ASN A O 1
#